Protein AF-A0A950USY6-F1 (afdb_monomer_lite)

pLDDT: mean 82.38, std 15.18, range [38.31, 97.56]

Foldseek 3Di:
DDQDFPDADPQKGFRDPDWDWDWDDDPQKIKIWIDDVFKIKIKIWDPDQFAFQLVVFDWFDDPRDIKGKAWAWDDDPQWIKIWIFIDAPPDGDRIIMIMTGNDPVRVVVQQQRMWGWHADPNDIDTHRNVSVPDHDPDPGGDTDPPDPVVRPDD

Sequence (154 aa):
MGPYCFVLIAGLCFSGHSVKADVHQMGMMSAVEVTAQGYVVSTSITDVIDMHDFRKSPSACQDGICIRYHKHCADDAGKIGCIYRVVWPGIAPDGVIHVTADSAAALDTAEREVALRVDRDGKAALLPFTLFSERAGADAPPDCTDDFKACAGP

Radius of gyration: 15.23 Å; chains: 1; bounding box: 43×32×41 Å

Structure (mmCIF, N/CA/C/O backbone):
data_AF-A0A950USY6-F1
#
_entry.id   AF-A0A950USY6-F1
#
loop_
_atom_site.group_PDB
_atom_site.id
_atom_site.type_symbol
_atom_site.label_atom_id
_atom_site.label_alt_id
_atom_site.label_comp_id
_atom_site.label_asym_id
_atom_site.label_entity_id
_atom_site.label_seq_id
_atom_site.pdbx_PDB_ins_code
_atom_site.Cartn_x
_atom_site.Cartn_y
_atom_site.Cartn_z
_atom_site.occupancy
_atom_site.B_iso_or_equiv
_atom_site.auth_seq_id
_atom_site.auth_comp_id
_atom_site.auth_asym_id
_atom_site.auth_atom_id
_atom_site.pdbx_PDB_model_num
ATOM 1 N N . MET A 1 1 ? -16.684 -3.523 -13.082 1.00 40.22 1 MET A N 1
ATOM 2 C CA . MET A 1 1 ? -16.476 -2.061 -13.006 1.00 40.22 1 MET A CA 1
ATOM 3 C C . MET A 1 1 ? -15.191 -1.854 -12.232 1.00 40.22 1 MET A C 1
ATOM 5 O O . MET A 1 1 ? -15.106 -2.380 -11.132 1.00 40.22 1 MET A O 1
ATOM 9 N N . GLY A 1 2 ? -14.175 -1.233 -12.838 1.00 52.16 2 GLY A N 1
ATOM 10 C CA . GLY A 1 2 ? -12.930 -0.920 -12.128 1.00 52.16 2 GLY A CA 1
ATOM 11 C C . GLY A 1 2 ? -13.168 0.165 -11.070 1.00 52.16 2 GLY A C 1
ATOM 12 O O . GLY A 1 2 ? -14.145 0.909 -11.199 1.00 52.16 2 GLY A O 1
ATOM 13 N N . PRO A 1 3 ? -12.329 0.251 -10.026 1.00 61.44 3 PRO A N 1
ATOM 14 C CA . PRO A 1 3 ? -12.454 1.300 -9.021 1.00 61.44 3 PRO A CA 1
ATOM 15 C C . PRO A 1 3 ? -12.275 2.674 -9.685 1.00 61.44 3 PRO A C 1
ATOM 17 O O . PRO A 1 3 ? -11.313 2.902 -10.419 1.00 61.44 3 PRO A O 1
ATOM 20 N N . TYR A 1 4 ? -13.227 3.582 -9.467 1.00 80.38 4 TYR A N 1
ATOM 21 C CA . TYR A 1 4 ? -13.102 4.975 -9.896 1.00 80.38 4 TYR A CA 1
ATOM 22 C C . TYR A 1 4 ? -12.083 5.686 -9.009 1.00 80.38 4 TYR A C 1
ATOM 24 O O . TYR A 1 4 ? -12.105 5.514 -7.794 1.00 80.38 4 TYR A O 1
ATOM 32 N N . CYS A 1 5 ? -11.221 6.515 -9.599 1.00 87.00 5 CYS A N 1
ATOM 33 C CA . CYS A 1 5 ? -10.314 7.351 -8.824 1.00 87.00 5 CYS A CA 1
ATOM 34 C C . CYS A 1 5 ? -10.948 8.703 -8.527 1.00 87.00 5 CYS A C 1
ATOM 36 O O . CYS A 1 5 ? -11.117 9.500 -9.451 1.00 87.00 5 CYS A O 1
ATOM 38 N N . PHE A 1 6 ? -11.284 8.977 -7.265 1.00 88.06 6 PHE A N 1
ATOM 39 C CA . PHE A 1 6 ? -11.767 10.305 -6.884 1.00 88.06 6 PHE A CA 1
ATOM 40 C C . PHE A 1 6 ? -10.614 11.252 -6.584 1.00 88.06 6 PHE A C 1
ATOM 42 O O . PHE A 1 6 ? -10.630 12.395 -7.037 1.00 88.06 6 PHE A O 1
ATOM 49 N N . VAL A 1 7 ? -9.599 10.777 -5.860 1.00 87.88 7 VAL A N 1
ATOM 50 C CA . VAL A 1 7 ? -8.448 11.592 -5.465 1.00 87.88 7 VAL A CA 1
ATOM 51 C C . VAL A 1 7 ? -7.159 10.793 -5.642 1.00 87.88 7 VAL A C 1
ATOM 53 O O . VAL A 1 7 ? -7.085 9.639 -5.229 1.00 87.88 7 VAL A O 1
ATOM 56 N N . LEU A 1 8 ? -6.141 11.416 -6.244 1.00 86.94 8 LEU A N 1
ATOM 57 C CA . LEU A 1 8 ? -4.792 10.862 -6.364 1.00 86.94 8 LEU A CA 1
ATOM 58 C C . LEU A 1 8 ? -3.833 11.633 -5.452 1.00 86.94 8 LEU A C 1
ATOM 60 O O . LEU A 1 8 ? -3.642 12.835 -5.636 1.00 86.94 8 LEU A O 1
ATOM 64 N N . ILE A 1 9 ? -3.205 10.943 -4.504 1.00 85.38 9 ILE A N 1
ATOM 65 C CA . ILE A 1 9 ? -2.240 11.506 -3.556 1.00 85.38 9 ILE A CA 1
ATOM 66 C C . ILE A 1 9 ? -1.030 10.575 -3.507 1.00 85.38 9 ILE A C 1
ATOM 68 O O . ILE A 1 9 ? -1.176 9.400 -3.195 1.00 85.38 9 ILE A O 1
ATOM 72 N N . ALA A 1 10 ? 0.162 11.094 -3.823 1.00 80.56 10 ALA A N 1
ATOM 73 C CA . ALA A 1 10 ? 1.425 10.343 -3.757 1.00 80.56 10 ALA A CA 1
ATOM 74 C C . ALA A 1 10 ? 1.389 8.972 -4.477 1.00 80.56 10 ALA A C 1
ATOM 76 O O . ALA A 1 10 ? 1.897 7.974 -3.982 1.00 80.56 10 ALA A O 1
ATOM 77 N N . GLY A 1 11 ? 0.748 8.909 -5.651 1.00 84.00 11 GLY A N 1
ATOM 78 C CA . GLY A 1 11 ? 0.614 7.666 -6.423 1.00 84.00 11 GLY A CA 1
ATOM 79 C C . GLY A 1 11 ? -0.451 6.696 -5.900 1.00 84.00 11 GLY A C 1
ATOM 80 O O . GLY A 1 11 ? -0.713 5.683 -6.542 1.00 84.00 11 GLY A O 1
ATOM 81 N N . LEU A 1 12 ? -1.120 7.017 -4.793 1.00 89.44 12 LEU A N 1
ATOM 82 C CA . LEU A 1 12 ? -2.277 6.287 -4.291 1.00 89.44 12 LEU A CA 1
ATOM 83 C C . LEU A 1 12 ? -3.565 6.945 -4.767 1.00 89.44 12 LEU A C 1
ATOM 85 O O . LEU A 1 12 ? -3.740 8.162 -4.722 1.00 89.44 12 LEU A O 1
ATOM 89 N N . CYS A 1 13 ? -4.469 6.110 -5.237 1.00 91.25 13 CYS A N 1
ATOM 90 C CA . CYS A 1 13 ? -5.796 6.457 -5.671 1.00 91.25 13 CYS A CA 1
ATOM 91 C C . CYS A 1 13 ? -6.800 6.078 -4.583 1.00 91.25 13 CYS A C 1
ATOM 93 O O . CYS A 1 13 ? -6.837 4.928 -4.148 1.00 91.25 13 CYS A O 1
ATOM 95 N N . PHE A 1 14 ? -7.622 7.041 -4.179 1.00 92.06 14 PHE A N 1
ATOM 96 C CA . PHE A 1 14 ? -8.663 6.875 -3.174 1.00 92.06 14 PHE A CA 1
ATOM 97 C C . PHE A 1 14 ? -10.038 6.997 -3.834 1.00 92.06 14 PHE A C 1
ATOM 99 O O . PHE A 1 14 ? -10.310 7.968 -4.551 1.00 92.06 14 PHE A O 1
ATOM 106 N N . SER A 1 15 ? -10.904 6.015 -3.583 1.00 91.50 15 SER A N 1
ATOM 107 C CA . SER A 1 15 ? -12.292 5.983 -4.063 1.00 91.50 15 SER A CA 1
ATOM 108 C C . SER A 1 15 ? -13.330 6.144 -2.945 1.00 91.50 15 SER A C 1
ATOM 110 O O . SER A 1 15 ? -14.527 6.078 -3.212 1.00 91.50 15 SER A O 1
ATOM 112 N N . GLY A 1 16 ? -12.898 6.330 -1.695 1.00 84.12 16 GLY A N 1
ATOM 113 C CA . GLY A 1 16 ? -13.782 6.607 -0.561 1.00 84.12 16 GLY A CA 1
ATOM 114 C C . GLY A 1 16 ? -14.393 8.013 -0.626 1.00 84.12 16 GLY A C 1
ATOM 115 O O . GLY A 1 16 ? -13.781 8.952 -1.137 1.00 84.12 16 GLY A O 1
ATOM 116 N N . HIS A 1 17 ? -15.608 8.179 -0.098 1.00 73.00 17 HIS A N 1
ATOM 117 C CA . HIS A 1 17 ? -16.354 9.447 -0.173 1.00 73.00 17 HIS A CA 1
ATOM 118 C C . HIS A 1 17 ? -15.913 10.508 0.853 1.00 73.00 17 HIS A C 1
ATOM 120 O O . HIS A 1 17 ? -16.273 11.676 0.718 1.00 73.00 17 HIS A O 1
ATOM 126 N N . SER A 1 18 ? -15.147 10.126 1.878 1.00 81.62 18 SER A N 1
ATOM 127 C CA . SER A 1 18 ? -14.680 11.031 2.933 1.00 81.62 18 SER A CA 1
ATOM 128 C C . SER A 1 18 ? -13.230 10.728 3.298 1.00 81.62 18 SER A C 1
ATOM 130 O O . SER A 1 18 ? -12.962 9.890 4.159 1.00 81.62 18 SER A O 1
ATOM 132 N N . VAL A 1 19 ? -12.302 11.419 2.637 1.00 86.44 19 VAL A N 1
ATOM 133 C CA . VAL A 1 19 ? -10.869 11.353 2.935 1.00 86.44 19 VAL A CA 1
ATOM 134 C C . VAL A 1 19 ? -10.364 12.722 3.384 1.00 86.44 19 VAL A C 1
ATOM 136 O O . VAL A 1 19 ? -10.679 13.744 2.771 1.00 86.44 19 VAL A O 1
ATOM 139 N N . LYS A 1 20 ? -9.582 12.748 4.461 1.00 91.25 20 LYS A N 1
ATOM 140 C CA . LYS A 1 20 ? -8.808 13.910 4.906 1.00 91.25 20 LYS A CA 1
ATOM 141 C C . L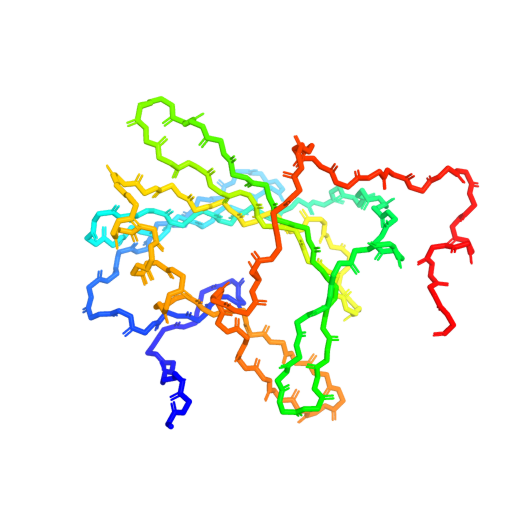YS A 1 20 ? -7.341 13.607 4.655 1.00 91.25 20 LYS A C 1
ATOM 143 O O . LYS A 1 20 ? -6.878 12.557 5.078 1.00 91.25 20 LYS A O 1
ATOM 148 N N . ALA A 1 21 ? -6.632 14.501 3.976 1.00 88.75 21 ALA A N 1
ATOM 149 C CA . ALA A 1 21 ? -5.208 14.345 3.715 1.00 88.75 21 ALA A CA 1
ATOM 150 C C . ALA A 1 21 ? -4.413 15.416 4.463 1.00 88.75 21 ALA A C 1
ATOM 152 O O . ALA A 1 21 ? -4.707 16.607 4.334 1.00 88.75 21 ALA A O 1
ATOM 153 N N . ASP A 1 22 ? -3.397 14.988 5.199 1.00 89.62 22 ASP A N 1
ATOM 154 C CA . ASP A 1 22 ? -2.426 15.835 5.876 1.00 89.62 22 ASP A CA 1
ATOM 155 C C . ASP A 1 22 ? -1.036 15.524 5.296 1.00 89.62 22 ASP A C 1
ATOM 157 O O . ASP A 1 22 ? -0.601 14.374 5.225 1.00 89.62 22 ASP A O 1
ATOM 161 N N . VAL A 1 23 ? -0.349 16.558 4.804 1.00 84.00 23 VAL A N 1
ATOM 162 C CA . VAL A 1 23 ? 0.979 16.427 4.188 1.00 84.00 23 VAL A CA 1
ATOM 163 C C . VAL A 1 23 ? 2.017 16.974 5.153 1.00 84.00 23 VAL A C 1
ATOM 165 O O . VAL A 1 23 ? 1.983 18.151 5.516 1.00 84.00 23 VAL A O 1
ATOM 168 N N . HIS A 1 24 ? 2.964 16.127 5.536 1.00 82.25 24 HIS A N 1
ATOM 169 C CA . HIS A 1 24 ? 4.054 16.468 6.434 1.00 82.25 24 HIS A CA 1
ATOM 170 C C . HIS A 1 24 ? 5.361 16.544 5.647 1.00 82.25 24 HIS A C 1
ATOM 172 O O . HIS A 1 24 ? 5.800 15.567 5.040 1.00 82.25 24 HIS A O 1
ATOM 178 N N . GLN A 1 25 ? 6.007 17.708 5.680 1.00 75.88 25 GLN A N 1
ATOM 179 C CA . GLN A 1 25 ? 7.365 17.881 5.169 1.00 75.88 25 GLN A CA 1
ATOM 180 C C . GLN A 1 25 ? 8.340 17.914 6.345 1.00 75.88 25 GLN A C 1
ATOM 182 O O . GLN A 1 25 ? 8.247 18.785 7.210 1.00 75.88 25 GLN A O 1
ATOM 187 N N . MET A 1 26 ? 9.2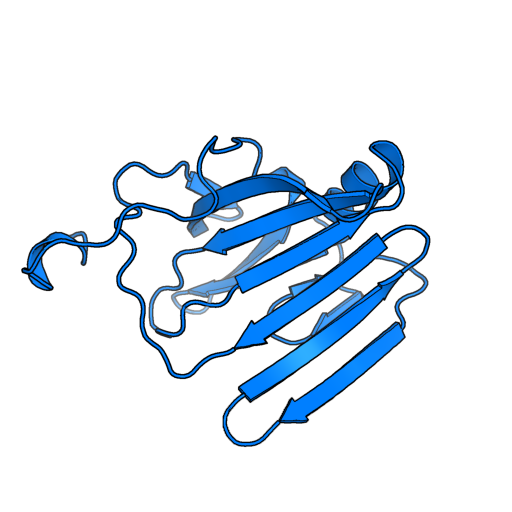70 16.960 6.382 1.00 70.94 26 MET A N 1
ATOM 188 C CA . MET A 1 26 ? 10.276 16.819 7.438 1.00 70.94 26 MET A CA 1
ATOM 189 C C . MET A 1 26 ? 11.670 16.707 6.813 1.00 70.94 26 MET A C 1
ATOM 191 O O . MET A 1 26 ? 12.210 15.617 6.626 1.00 70.94 26 MET A O 1
ATOM 195 N N . GLY A 1 27 ? 12.270 17.850 6.473 1.00 74.62 27 GLY A N 1
ATOM 196 C CA . GLY A 1 27 ? 13.591 17.884 5.838 1.00 74.62 27 GLY A CA 1
ATOM 197 C C . GLY A 1 27 ? 13.572 17.221 4.457 1.00 74.62 27 GLY A C 1
ATOM 198 O O . GLY A 1 27 ? 12.912 17.725 3.554 1.00 74.62 27 GLY A O 1
ATOM 199 N N . MET A 1 28 ? 14.297 16.105 4.300 1.00 66.88 28 MET A N 1
ATOM 200 C CA . MET A 1 28 ? 14.355 15.322 3.051 1.00 66.88 28 MET A CA 1
ATOM 201 C C . MET A 1 28 ? 13.233 14.279 2.928 1.00 66.88 28 MET A C 1
ATOM 203 O O . MET A 1 28 ? 13.074 13.681 1.869 1.00 66.88 28 MET A O 1
ATOM 207 N N . MET A 1 29 ? 12.432 14.078 3.980 1.00 65.62 29 MET A N 1
ATOM 208 C CA . MET A 1 29 ? 11.294 13.162 3.953 1.00 65.62 29 MET A CA 1
ATOM 209 C C . MET A 1 29 ? 9.992 13.924 3.723 1.00 65.62 29 MET A C 1
ATOM 211 O O . MET A 1 29 ? 9.710 14.935 4.375 1.00 65.62 29 MET A O 1
ATOM 215 N N . SER A 1 30 ? 9.174 13.403 2.814 1.00 69.56 30 SER A N 1
ATOM 216 C CA . SER A 1 30 ? 7.768 13.780 2.696 1.00 69.56 30 SER A CA 1
ATOM 217 C C . SER A 1 30 ? 6.921 12.585 3.101 1.00 69.56 30 SER A C 1
ATOM 219 O O . SER A 1 30 ? 7.091 11.489 2.564 1.00 69.56 30 SER A O 1
ATOM 221 N N . ALA A 1 31 ? 6.022 12.807 4.053 1.00 80.56 31 ALA A N 1
ATOM 222 C CA . ALA A 1 31 ? 5.024 11.833 4.449 1.00 80.56 31 ALA A CA 1
ATOM 223 C C . ALA A 1 31 ? 3.637 12.397 4.158 1.00 80.56 31 ALA A C 1
ATOM 225 O O . ALA A 1 31 ? 3.370 13.575 4.407 1.00 80.56 31 ALA A O 1
A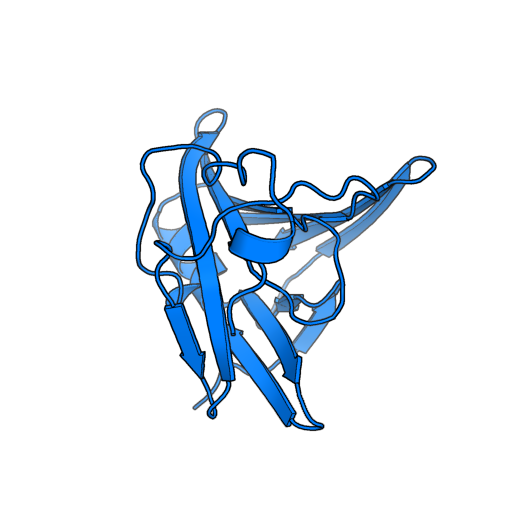TOM 226 N N . VAL A 1 32 ? 2.754 11.564 3.623 1.00 86.88 32 VAL A N 1
ATOM 227 C CA . VAL A 1 32 ? 1.346 11.920 3.464 1.00 86.88 32 VAL A CA 1
ATOM 228 C C . VAL A 1 32 ? 0.514 10.953 4.274 1.00 86.88 32 VAL A C 1
ATOM 230 O O . VAL A 1 32 ? 0.649 9.744 4.107 1.00 86.88 32 VAL A O 1
ATOM 233 N N . GLU A 1 33 ? -0.338 11.494 5.134 1.00 91.62 33 GLU A N 1
ATOM 234 C CA . GLU A 1 33 ? -1.315 10.736 5.897 1.00 91.62 33 GLU A CA 1
ATOM 235 C C . GLU A 1 33 ? -2.710 11.031 5.346 1.00 91.62 33 GLU A C 1
ATOM 237 O O . GLU A 1 33 ? -3.117 12.183 5.208 1.00 91.62 33 GLU A O 1
ATOM 242 N N . VAL A 1 34 ? -3.444 9.981 4.999 1.00 91.88 34 VAL A N 1
ATOM 243 C CA . VAL A 1 34 ? -4.819 10.050 4.524 1.00 91.88 34 VAL A CA 1
ATOM 244 C C . VAL A 1 34 ? -5.701 9.302 5.508 1.00 91.88 34 VAL A C 1
ATOM 246 O O . VAL A 1 34 ? -5.638 8.080 5.619 1.00 91.88 34 VAL A O 1
ATOM 249 N N . THR A 1 35 ? -6.537 10.044 6.221 1.00 94.25 35 THR A N 1
ATOM 250 C CA . THR A 1 35 ? -7.499 9.506 7.181 1.00 94.25 35 THR A CA 1
ATOM 251 C C . THR A 1 35 ? -8.868 9.361 6.528 1.00 94.25 35 THR A C 1
ATOM 253 O O . THR A 1 35 ? -9.377 10.296 5.903 1.00 94.25 35 THR A O 1
ATOM 256 N N . ALA A 1 36 ? -9.489 8.203 6.721 1.00 92.81 36 ALA A N 1
ATOM 257 C CA . ALA A 1 36 ? -10.861 7.908 6.333 1.00 92.81 36 ALA A CA 1
ATOM 258 C C . ALA A 1 36 ? -11.629 7.324 7.530 1.00 92.81 36 ALA A C 1
ATOM 260 O O . ALA A 1 36 ? -11.108 7.209 8.641 1.00 92.81 36 ALA A O 1
ATOM 261 N N . GLN A 1 37 ? -12.896 6.962 7.330 1.00 92.19 37 GLN A N 1
ATOM 262 C CA . GLN A 1 37 ? -13.690 6.372 8.403 1.00 92.19 37 GLN A CA 1
ATOM 263 C C . GLN A 1 37 ? -13.181 4.960 8.739 1.00 92.19 37 GLN A C 1
ATOM 265 O O . GLN A 1 37 ? -13.424 4.007 8.005 1.00 92.19 37 GLN A O 1
ATOM 270 N N . GLY A 1 38 ? -12.511 4.828 9.884 1.00 93.75 38 GLY A N 1
ATOM 271 C CA . GLY A 1 38 ? -12.064 3.544 10.431 1.00 93.75 38 GLY A CA 1
ATOM 272 C C . GLY A 1 38 ? -10.673 3.088 9.985 1.00 93.75 38 GLY A C 1
ATOM 273 O O . GLY A 1 38 ? -10.222 2.031 10.428 1.00 93.75 38 GLY A O 1
ATOM 274 N N . TYR A 1 39 ? -9.991 3.846 9.122 1.00 96.00 39 TYR A N 1
ATOM 275 C CA . TYR A 1 39 ? -8.625 3.538 8.706 1.00 96.00 39 TYR A CA 1
ATOM 276 C C . TYR A 1 39 ? -7.813 4.790 8.364 1.00 96.00 39 TYR A C 1
ATOM 278 O O . TYR A 1 39 ? -8.352 5.851 8.039 1.00 96.00 39 TYR A O 1
ATOM 286 N N . VAL A 1 40 ? -6.496 4.637 8.419 1.00 95.81 40 VAL A N 1
ATOM 287 C CA . VAL A 1 40 ? -5.497 5.641 8.062 1.00 95.81 40 VAL A CA 1
ATOM 288 C C . VAL A 1 40 ? -4.512 5.002 7.094 1.00 95.81 40 VAL A C 1
ATOM 290 O O . VAL A 1 40 ? -4.095 3.863 7.293 1.00 95.81 40 VAL A O 1
ATOM 293 N N . VAL A 1 41 ? -4.149 5.731 6.045 1.00 94.38 41 VAL A N 1
ATOM 294 C CA . VAL A 1 41 ? -3.092 5.352 5.108 1.00 94.38 41 VAL A CA 1
ATOM 295 C C . VAL A 1 41 ? -1.978 6.368 5.223 1.00 94.38 41 VAL A C 1
ATOM 297 O O . VAL A 1 41 ? -2.200 7.541 4.939 1.00 94.38 41 VAL A O 1
ATOM 300 N N . SER A 1 42 ? -0.782 5.937 5.593 1.00 92.00 42 SER A N 1
ATOM 301 C CA . SER A 1 42 ? 0.406 6.771 5.512 1.00 92.00 42 SER A CA 1
ATOM 302 C C . SER A 1 42 ? 1.330 6.261 4.417 1.00 92.00 42 SER A C 1
ATOM 304 O O . SER A 1 42 ? 1.511 5.062 4.217 1.00 92.00 42 SER A O 1
ATOM 306 N N . THR A 1 43 ? 1.900 7.188 3.663 1.00 87.69 43 THR A N 1
ATOM 307 C CA . THR A 1 43 ? 2.983 6.902 2.728 1.00 87.69 43 THR A CA 1
ATOM 308 C C . THR A 1 43 ? 4.171 7.757 3.100 1.00 87.69 43 THR A C 1
ATOM 310 O O . THR A 1 43 ? 4.036 8.967 3.298 1.00 87.69 43 THR A O 1
ATOM 313 N N . SER A 1 44 ? 5.328 7.119 3.219 1.00 78.19 44 SER A N 1
ATOM 314 C CA . SER A 1 44 ? 6.607 7.796 3.351 1.00 78.19 44 SER A CA 1
ATOM 315 C C . SER A 1 44 ? 7.422 7.576 2.086 1.00 78.19 44 SER A C 1
ATOM 317 O O . SER A 1 44 ? 7.515 6.469 1.552 1.00 78.19 44 SER A O 1
ATOM 319 N N . ILE A 1 45 ? 8.013 8.664 1.601 1.00 68.62 45 ILE A N 1
ATOM 320 C CA . ILE A 1 45 ? 9.009 8.621 0.538 1.00 68.62 45 ILE A CA 1
ATOM 321 C C . ILE A 1 45 ? 10.334 8.997 1.190 1.00 68.62 45 ILE A C 1
ATOM 323 O O . ILE A 1 45 ? 10.491 10.112 1.694 1.00 68.62 45 ILE A O 1
ATOM 327 N N . THR A 1 46 ? 11.258 8.042 1.212 1.00 62.91 46 THR A N 1
ATOM 328 C CA . THR A 1 46 ? 12.638 8.241 1.654 1.00 62.91 46 THR A CA 1
ATOM 329 C C . THR A 1 46 ? 13.569 8.256 0.446 1.00 62.91 46 THR A C 1
ATOM 331 O O . THR A 1 46 ? 13.291 7.633 -0.573 1.00 62.91 46 THR A O 1
ATOM 334 N N . ASP A 1 47 ? 14.663 8.997 0.550 1.00 59.19 47 ASP A N 1
ATOM 335 C CA . ASP A 1 47 ? 15.794 8.965 -0.375 1.00 59.19 47 ASP A CA 1
ATOM 336 C C . ASP A 1 47 ? 16.701 7.738 -0.167 1.00 59.19 47 ASP A C 1
ATOM 338 O O . ASP A 1 47 ? 17.610 7.500 -0.965 1.00 59.19 47 ASP A O 1
ATOM 342 N N . VAL A 1 48 ? 16.447 6.940 0.876 1.00 59.28 48 VAL A N 1
ATOM 343 C CA . VAL A 1 48 ? 17.125 5.666 1.111 1.00 59.28 48 VAL A CA 1
ATOM 344 C C . VAL A 1 48 ? 16.609 4.625 0.118 1.00 59.28 48 VAL A C 1
ATOM 346 O O . VAL A 1 48 ? 15.415 4.338 0.025 1.00 59.28 48 VAL A O 1
ATOM 349 N N . ILE A 1 49 ? 17.538 4.067 -0.656 1.00 62.03 49 ILE A N 1
ATOM 350 C CA . ILE A 1 49 ? 17.264 2.999 -1.613 1.00 62.03 49 ILE A CA 1
ATOM 351 C C . ILE A 1 49 ? 17.629 1.676 -0.944 1.00 62.03 49 ILE A C 1
ATOM 353 O O . ILE A 1 49 ? 18.771 1.225 -1.046 1.00 62.03 49 ILE A O 1
ATOM 357 N N . ASP A 1 50 ? 16.656 1.057 -0.280 1.00 64.19 50 ASP A N 1
ATOM 358 C CA . ASP A 1 50 ? 16.793 -0.323 0.180 1.00 64.19 50 ASP A CA 1
ATOM 359 C C . ASP A 1 50 ? 16.533 -1.270 -1.000 1.00 64.19 50 ASP A C 1
ATOM 361 O O . ASP A 1 50 ? 15.508 -1.208 -1.691 1.00 64.19 50 ASP A O 1
ATOM 365 N N . MET A 1 51 ? 17.509 -2.128 -1.288 1.00 72.88 51 MET A N 1
ATOM 366 C CA . MET A 1 51 ? 17.440 -3.065 -2.404 1.00 72.88 51 MET A CA 1
ATOM 367 C C . MET A 1 51 ? 16.786 -4.370 -1.967 1.00 72.88 51 MET A C 1
ATOM 369 O O . MET A 1 51 ? 17.467 -5.353 -1.704 1.00 72.88 51 MET A O 1
ATOM 373 N N . HIS A 1 52 ? 15.460 -4.396 -1.949 1.00 79.25 52 HIS A N 1
ATOM 374 C CA . HIS A 1 52 ? 14.686 -5.598 -1.632 1.00 79.25 52 HIS A CA 1
ATOM 375 C C . HIS A 1 52 ? 14.707 -6.632 -2.774 1.00 79.25 52 HIS A C 1
ATOM 377 O O . HIS A 1 52 ? 14.430 -6.315 -3.938 1.00 79.25 52 HIS A O 1
ATOM 383 N N . ASP A 1 53 ? 14.955 -7.904 -2.453 1.00 78.81 53 ASP A N 1
ATOM 384 C CA . ASP A 1 53 ? 14.840 -9.030 -3.385 1.00 78.81 53 ASP A CA 1
ATOM 385 C C . ASP A 1 53 ? 13.378 -9.474 -3.540 1.00 78.81 53 ASP A C 1
ATOM 387 O O . ASP A 1 53 ? 12.914 -10.474 -2.982 1.00 78.81 53 ASP A O 1
ATOM 391 N N . PHE A 1 54 ? 12.647 -8.761 -4.391 1.00 79.88 54 PHE A N 1
ATOM 392 C CA . PHE A 1 54 ? 11.273 -9.118 -4.731 1.00 79.88 54 PHE A CA 1
ATOM 393 C C . PHE A 1 54 ? 11.160 -10.310 -5.695 1.00 79.88 54 PHE A C 1
ATOM 395 O O . PHE A 1 54 ? 10.055 -10.630 -6.129 1.00 79.88 54 PHE A O 1
ATOM 402 N N . ARG A 1 55 ? 12.240 -11.007 -6.090 1.00 78.50 55 ARG A N 1
ATOM 403 C CA . ARG A 1 55 ? 12.138 -12.105 -7.082 1.00 78.50 55 ARG A CA 1
ATOM 404 C C . ARG A 1 55 ? 11.252 -13.260 -6.630 1.00 78.50 55 ARG A C 1
ATOM 406 O O . ARG A 1 55 ? 10.675 -13.942 -7.474 1.00 78.50 55 ARG A O 1
ATOM 413 N N . LYS A 1 56 ? 11.140 -13.449 -5.318 1.00 78.25 56 LYS A N 1
ATOM 414 C CA . LYS A 1 56 ? 10.309 -14.478 -4.677 1.00 78.25 56 LYS A CA 1
ATOM 415 C C . LYS A 1 56 ? 8.958 -13.946 -4.200 1.00 78.25 56 LYS A C 1
ATOM 417 O O . LYS A 1 56 ? 8.195 -14.692 -3.597 1.00 78.25 56 LYS A O 1
ATOM 422 N N . SER A 1 57 ? 8.678 -12.672 -4.447 1.00 86.38 57 SER A N 1
ATOM 423 C CA . SER A 1 57 ? 7.449 -12.031 -4.011 1.00 86.38 57 SER A CA 1
ATOM 424 C C . SER A 1 57 ? 6.277 -12.347 -4.942 1.00 86.38 57 SER A C 1
ATOM 426 O O . SER A 1 57 ? 6.470 -12.500 -6.157 1.00 86.38 57 SER A O 1
ATOM 428 N N . PRO A 1 58 ? 5.052 -12.390 -4.397 1.00 91.62 58 PRO A N 1
ATOM 429 C CA . PRO A 1 58 ? 3.838 -12.498 -5.191 1.00 91.62 58 PRO A CA 1
ATOM 430 C C . PRO A 1 58 ? 3.693 -11.319 -6.154 1.00 91.62 58 PRO A C 1
ATOM 432 O O . PRO A 1 58 ? 4.294 -10.254 -5.984 1.00 91.62 58 PRO A O 1
ATOM 435 N N . SER A 1 59 ? 2.894 -11.526 -7.200 1.00 91.50 59 SER A N 1
ATOM 436 C CA . SER A 1 59 ? 2.614 -10.515 -8.222 1.00 91.50 59 SER A CA 1
ATOM 437 C C . SER A 1 59 ? 1.132 -10.166 -8.248 1.00 91.50 59 SER A C 1
ATOM 439 O O . SER A 1 59 ? 0.286 -11.054 -8.195 1.00 91.50 59 SER A O 1
ATOM 441 N N . ALA A 1 60 ? 0.826 -8.879 -8.367 1.00 91.62 60 ALA A N 1
ATOM 442 C CA . ALA A 1 60 ? -0.515 -8.365 -8.609 1.00 91.62 60 ALA A CA 1
ATOM 443 C C . ALA A 1 60 ? -0.556 -7.768 -10.016 1.00 91.62 60 ALA A C 1
ATOM 445 O O . ALA A 1 60 ? 0.327 -6.990 -10.382 1.00 91.62 60 ALA A O 1
ATOM 446 N N . CYS A 1 61 ? -1.559 -8.147 -10.807 1.00 90.75 61 CYS A N 1
ATOM 447 C CA . CYS A 1 61 ? -1.657 -7.763 -12.210 1.00 90.75 61 CYS A CA 1
ATOM 448 C C . CYS A 1 61 ? -3.016 -7.143 -12.523 1.00 90.75 61 CYS A C 1
ATOM 450 O O . CYS A 1 61 ? -4.050 -7.706 -12.170 1.00 90.75 61 CYS A O 1
ATOM 452 N N . GLN A 1 62 ? -3.010 -6.035 -13.258 1.00 90.44 62 GLN A N 1
ATOM 453 C CA . GLN A 1 62 ? -4.212 -5.417 -13.800 1.00 90.44 62 GLN A CA 1
ATOM 454 C C . GLN A 1 62 ? -3.895 -4.708 -15.117 1.00 90.44 62 GLN A C 1
ATOM 456 O O . GLN A 1 62 ? -2.840 -4.097 -15.261 1.00 90.44 62 GLN A O 1
ATOM 461 N N . ASP A 1 63 ? -4.795 -4.823 -16.097 1.00 87.44 63 ASP A N 1
ATOM 462 C CA . ASP A 1 63 ? -4.690 -4.152 -17.402 1.00 87.44 63 ASP A CA 1
ATOM 463 C C . ASP A 1 63 ? -3.344 -4.385 -18.127 1.00 87.44 63 ASP A C 1
ATOM 465 O O . ASP A 1 63 ? -2.817 -3.528 -18.837 1.00 87.44 63 ASP A O 1
ATOM 469 N N . GLY A 1 64 ? -2.774 -5.585 -17.955 1.00 85.38 64 GLY A N 1
ATOM 470 C CA . GLY A 1 64 ? -1.494 -5.983 -18.552 1.00 85.38 64 GLY A CA 1
ATOM 471 C C . GLY A 1 64 ? -0.253 -5.430 -17.843 1.00 85.38 64 GLY A C 1
ATOM 472 O O . GLY A 1 64 ? 0.858 -5.644 -18.325 1.00 85.38 64 GLY A O 1
ATOM 473 N N . ILE A 1 65 ? -0.420 -4.749 -16.707 1.00 87.38 65 ILE A N 1
ATOM 474 C CA . ILE A 1 65 ? 0.663 -4.295 -15.833 1.00 87.38 65 ILE A CA 1
ATOM 475 C C . ILE A 1 65 ? 0.709 -5.210 -14.610 1.00 87.38 65 ILE A C 1
ATOM 477 O O . ILE A 1 65 ? -0.291 -5.367 -13.917 1.00 87.38 65 ILE A O 1
ATOM 481 N N . CYS A 1 66 ? 1.873 -5.802 -14.342 1.00 87.38 66 CYS A N 1
ATOM 482 C CA . CYS A 1 66 ? 2.126 -6.609 -13.153 1.00 87.38 66 CYS A CA 1
ATOM 483 C C . CYS A 1 66 ? 3.193 -5.950 -12.286 1.00 87.38 66 CYS A C 1
ATOM 485 O O . CYS A 1 66 ? 4.237 -5.539 -12.801 1.00 87.38 66 CYS A O 1
ATOM 487 N N . ILE A 1 67 ? 2.956 -5.916 -10.979 1.00 87.00 67 ILE A N 1
ATOM 488 C CA . ILE A 1 67 ? 3.947 -5.497 -9.988 1.00 87.00 67 ILE A CA 1
ATOM 489 C C . ILE A 1 67 ? 4.156 -6.602 -8.966 1.00 87.00 67 ILE A C 1
ATOM 491 O O . ILE A 1 67 ? 3.224 -7.332 -8.625 1.00 87.00 67 ILE A O 1
ATOM 495 N N . ARG A 1 68 ? 5.383 -6.706 -8.463 1.00 88.50 68 ARG A N 1
ATOM 496 C CA . ARG A 1 68 ? 5.679 -7.546 -7.305 1.00 88.50 68 ARG A CA 1
ATOM 497 C C . ARG A 1 68 ? 5.506 -6.743 -6.031 1.00 88.50 68 ARG A C 1
ATOM 499 O O . ARG A 1 68 ? 5.797 -5.546 -6.018 1.00 88.50 68 ARG A O 1
ATOM 506 N N . TYR A 1 69 ? 5.029 -7.404 -4.988 1.00 89.62 69 TYR A N 1
ATOM 507 C CA . TYR A 1 69 ? 4.705 -6.745 -3.732 1.00 89.62 69 TYR A CA 1
ATOM 508 C C . TYR A 1 69 ? 5.063 -7.603 -2.524 1.00 89.62 69 TYR A C 1
ATOM 510 O O . TYR A 1 69 ? 5.144 -8.827 -2.592 1.00 89.62 69 TYR A O 1
ATOM 518 N N . HIS A 1 70 ? 5.233 -6.939 -1.395 1.00 92.19 70 HIS A N 1
ATOM 519 C CA . HIS A 1 70 ? 5.360 -7.535 -0.084 1.00 92.19 70 HIS A CA 1
ATOM 520 C C . HIS A 1 70 ? 4.346 -6.867 0.834 1.00 92.19 70 HIS A C 1
ATOM 522 O O . HIS A 1 70 ? 4.362 -5.647 0.998 1.00 92.19 70 HIS A O 1
ATOM 528 N N . LYS A 1 71 ? 3.460 -7.671 1.415 1.00 94.88 71 LYS A N 1
ATOM 529 C CA . LYS A 1 71 ? 2.443 -7.222 2.359 1.00 94.88 71 LYS A CA 1
ATOM 530 C C . LYS A 1 71 ? 2.666 -7.924 3.681 1.00 94.88 71 LYS A C 1
ATOM 532 O O . LYS A 1 71 ? 2.563 -9.144 3.735 1.00 94.88 71 LYS A O 1
ATOM 537 N N . HIS A 1 72 ? 2.914 -7.172 4.736 1.00 95.94 72 HIS A N 1
ATOM 538 C CA . HIS A 1 72 ? 2.969 -7.691 6.095 1.00 95.94 72 HIS A CA 1
ATOM 539 C C . HIS A 1 72 ? 1.848 -7.061 6.911 1.00 95.94 72 HIS A C 1
ATOM 541 O O . HIS A 1 72 ? 1.618 -5.868 6.771 1.00 95.94 72 HIS A O 1
ATOM 547 N N . CYS A 1 73 ? 1.148 -7.836 7.738 1.00 96.44 73 CYS A N 1
ATOM 548 C CA . CYS A 1 73 ? 0.117 -7.299 8.621 1.00 96.44 73 CYS A CA 1
ATOM 549 C C . CYS A 1 73 ? 0.308 -7.815 10.047 1.00 96.44 73 CYS A C 1
ATOM 551 O O . CYS A 1 73 ? 0.397 -9.029 10.242 1.00 96.44 73 CYS A O 1
ATOM 553 N N . ALA A 1 74 ? 0.289 -6.908 11.018 1.00 96.25 74 ALA A N 1
ATOM 554 C CA . ALA A 1 74 ? 0.462 -7.184 12.440 1.00 96.25 74 ALA A CA 1
ATOM 555 C C . ALA A 1 74 ? -0.480 -6.320 13.295 1.00 96.25 74 ALA A C 1
ATOM 557 O O . ALA A 1 74 ? -1.181 -5.443 12.786 1.00 96.25 74 ALA A O 1
ATOM 558 N N . ASP A 1 75 ? -0.520 -6.599 14.600 1.00 95.06 75 ASP A N 1
ATOM 559 C CA . ASP A 1 75 ? -1.150 -5.689 15.560 1.00 95.06 75 ASP A CA 1
ATOM 560 C C . ASP A 1 75 ? -0.319 -4.405 15.667 1.00 95.06 75 ASP A C 1
ATOM 562 O O . ASP A 1 75 ? 0.903 -4.458 15.817 1.00 95.06 75 ASP A O 1
ATOM 566 N N . ASP A 1 76 ? -0.993 -3.265 15.581 1.00 91.00 76 ASP A N 1
ATOM 567 C CA . ASP A 1 76 ? -0.416 -1.930 15.699 1.00 91.00 76 ASP A CA 1
ATOM 568 C C . ASP A 1 76 ? -1.196 -1.156 16.766 1.00 91.00 76 ASP A C 1
ATOM 570 O O . ASP A 1 76 ? -2.257 -0.588 16.503 1.00 91.00 76 ASP A O 1
ATOM 574 N N . ALA A 1 77 ? -0.705 -1.201 18.007 1.00 89.69 77 ALA A N 1
ATOM 575 C CA . ALA A 1 77 ? -1.309 -0.530 19.159 1.00 89.69 77 ALA A CA 1
ATOM 576 C C . ALA A 1 77 ? -2.814 -0.841 19.347 1.00 89.69 77 ALA A C 1
ATOM 578 O O . ALA A 1 77 ? -3.612 0.054 19.646 1.00 89.69 77 ALA A O 1
ATOM 579 N N . GLY A 1 78 ? -3.212 -2.110 19.183 1.00 91.00 78 GLY A N 1
ATOM 580 C CA . GLY A 1 78 ? -4.612 -2.543 19.283 1.00 91.00 78 GLY A CA 1
ATOM 581 C C . GLY A 1 78 ? -5.454 -2.278 18.030 1.00 91.00 78 GLY A C 1
ATOM 582 O O . GLY A 1 78 ? -6.681 -2.403 18.074 1.00 91.00 78 GLY A O 1
ATOM 583 N N . LYS A 1 79 ? -4.809 -1.905 16.922 1.00 95.38 79 LYS A N 1
ATOM 584 C CA . LYS A 1 79 ? -5.374 -1.822 15.571 1.00 95.38 79 LYS A CA 1
ATOM 585 C C . LYS A 1 79 ? -4.717 -2.865 14.670 1.00 95.38 79 LYS A C 1
ATOM 587 O O . LYS A 1 79 ? -3.764 -3.531 15.059 1.00 95.38 79 LYS A O 1
ATOM 592 N N . ILE A 1 80 ? -5.210 -3.001 13.443 1.00 96.69 80 ILE A N 1
ATOM 593 C CA . ILE A 1 80 ? -4.569 -3.839 12.426 1.00 96.69 80 ILE A CA 1
ATOM 594 C C . ILE A 1 80 ? -3.710 -2.939 11.541 1.00 96.69 80 ILE A C 1
ATOM 596 O O . ILE A 1 80 ? -4.259 -2.119 10.806 1.00 96.69 80 ILE A O 1
ATOM 600 N N . GLY A 1 81 ? -2.390 -3.092 11.605 1.00 96.94 81 GLY A N 1
ATOM 601 C CA . GLY A 1 81 ? -1.435 -2.411 10.732 1.00 96.94 81 GLY A CA 1
ATOM 602 C C . GLY A 1 81 ? -1.004 -3.325 9.591 1.00 96.94 81 GLY A C 1
ATOM 603 O O . GLY A 1 81 ? -0.625 -4.470 9.827 1.00 96.94 81 GLY A O 1
ATOM 604 N N . CYS A 1 82 ? -1.065 -2.846 8.352 1.00 96.69 82 CYS A N 1
ATOM 605 C CA . CYS A 1 82 ? -0.578 -3.546 7.170 1.00 96.69 82 CYS A CA 1
ATOM 606 C C . CYS A 1 82 ? 0.429 -2.682 6.411 1.00 96.69 82 CYS A C 1
ATOM 608 O O . CYS A 1 82 ? 0.087 -1.614 5.905 1.00 96.69 82 CYS A O 1
ATOM 610 N N . ILE A 1 83 ? 1.661 -3.166 6.298 1.00 94.25 83 ILE A N 1
ATOM 611 C CA . ILE A 1 83 ? 2.742 -2.558 5.530 1.00 94.25 83 ILE A CA 1
ATOM 612 C C . ILE A 1 83 ? 2.763 -3.166 4.129 1.00 94.25 83 ILE A C 1
ATOM 614 O O . ILE A 1 83 ? 2.860 -4.383 3.971 1.00 94.25 83 ILE A O 1
ATOM 618 N N . TYR A 1 84 ? 2.729 -2.307 3.116 1.00 92.19 84 TYR A N 1
ATOM 619 C CA . TYR A 1 84 ? 2.838 -2.648 1.706 1.00 92.19 84 TYR A CA 1
ATOM 620 C C . TYR A 1 84 ? 4.120 -2.041 1.143 1.00 92.19 84 TYR A C 1
ATOM 622 O O . TYR A 1 84 ? 4.339 -0.831 1.215 1.00 92.19 84 TYR A O 1
ATOM 630 N N . ARG A 1 85 ? 4.948 -2.896 0.548 1.00 88.69 85 ARG A N 1
ATOM 631 C CA . ARG A 1 85 ? 6.137 -2.528 -0.224 1.00 88.69 85 ARG A CA 1
ATOM 632 C C . ARG A 1 85 ? 5.965 -3.073 -1.634 1.00 88.69 85 ARG A C 1
ATOM 634 O O . ARG A 1 85 ? 5.551 -4.220 -1.802 1.00 88.69 85 ARG A O 1
ATOM 641 N N . VAL A 1 86 ? 6.248 -2.269 -2.650 1.00 83.19 86 VAL A N 1
ATOM 642 C CA . VAL A 1 86 ? 6.002 -2.622 -4.058 1.00 83.19 86 VAL A CA 1
ATOM 643 C C . VAL A 1 86 ? 7.213 -2.294 -4.920 1.00 83.19 86 VAL A C 1
ATOM 645 O O . VAL A 1 86 ? 7.929 -1.333 -4.657 1.00 83.19 86 VAL A O 1
ATOM 648 N N . VAL A 1 87 ? 7.432 -3.075 -5.978 1.00 73.00 87 VAL A N 1
ATOM 649 C CA . VAL A 1 87 ? 8.473 -2.779 -6.972 1.00 73.00 87 VAL A CA 1
ATOM 650 C C . VAL A 1 87 ? 7.951 -1.741 -7.956 1.00 73.00 87 VAL A C 1
ATOM 652 O O . VAL A 1 87 ? 7.081 -2.055 -8.773 1.00 73.00 87 VAL A O 1
ATOM 655 N N . TRP A 1 88 ? 8.517 -0.535 -7.937 1.00 61.91 88 TRP A N 1
ATOM 656 C CA . TRP A 1 88 ? 8.285 0.449 -8.992 1.00 61.91 88 TRP A CA 1
ATOM 657 C C . TRP A 1 88 ? 9.375 0.340 -10.068 1.00 61.91 88 TRP A C 1
ATOM 659 O O . TRP A 1 88 ? 10.556 0.515 -9.765 1.00 61.91 88 TRP A O 1
ATOM 669 N N . PRO A 1 89 ? 9.046 0.082 -11.344 1.00 43.75 89 PRO A N 1
ATOM 670 C CA . PRO A 1 89 ? 10.014 0.294 -12.412 1.00 43.75 89 PRO A CA 1
ATOM 671 C C . PRO A 1 89 ? 10.274 1.800 -12.592 1.00 43.75 89 PRO A C 1
ATOM 673 O O . PRO A 1 89 ? 9.355 2.555 -12.897 1.00 43.75 89 PRO A O 1
ATOM 676 N N . GLY A 1 90 ? 11.529 2.233 -12.430 1.00 38.31 90 GLY A N 1
ATOM 677 C CA . GLY A 1 90 ? 12.001 3.568 -12.832 1.00 38.31 90 GLY A CA 1
ATOM 678 C C . GLY A 1 90 ? 12.002 4.665 -11.762 1.00 38.31 90 GLY A C 1
ATOM 679 O O . GLY A 1 90 ? 12.490 5.757 -12.042 1.00 38.31 90 GLY A O 1
ATOM 680 N N . ILE A 1 91 ? 11.521 4.397 -10.546 1.00 41.28 91 ILE A N 1
ATOM 681 C CA . ILE A 1 91 ? 11.626 5.317 -9.405 1.00 41.28 91 ILE A CA 1
ATOM 682 C C . ILE A 1 91 ? 12.073 4.469 -8.211 1.00 41.28 91 ILE A C 1
ATOM 684 O O . ILE A 1 91 ? 11.283 3.712 -7.662 1.00 41.28 91 ILE A O 1
ATOM 688 N N . ALA A 1 92 ? 13.362 4.528 -7.872 1.00 41.78 92 ALA A N 1
ATOM 689 C CA . ALA A 1 92 ? 13.906 3.924 -6.658 1.00 41.78 92 ALA A CA 1
ATOM 690 C C . ALA A 1 92 ? 13.779 4.935 -5.511 1.00 41.78 92 ALA A C 1
ATOM 692 O O . ALA A 1 92 ? 14.622 5.818 -5.361 1.00 41.78 92 ALA A O 1
ATOM 693 N N . PRO A 1 93 ? 12.647 4.902 -4.810 1.00 52.19 93 PRO A N 1
ATOM 694 C CA . PRO A 1 93 ? 12.680 4.899 -3.362 1.00 52.19 93 PRO A CA 1
ATOM 695 C C . PRO A 1 93 ? 11.872 3.714 -2.843 1.00 52.19 93 PRO A C 1
ATOM 697 O O . PRO A 1 93 ? 10.868 3.316 -3.439 1.00 52.19 93 PRO A O 1
ATOM 700 N N . ASP A 1 94 ? 12.312 3.160 -1.721 1.00 60.97 94 ASP A N 1
ATOM 701 C CA . ASP A 1 94 ? 11.583 2.153 -0.957 1.00 60.97 94 ASP A CA 1
ATOM 702 C C . ASP A 1 94 ? 10.323 2.789 -0.344 1.00 60.97 94 ASP A C 1
ATOM 704 O O . ASP A 1 94 ? 10.260 3.147 0.831 1.00 60.97 94 ASP A O 1
ATOM 708 N N . GLY A 1 95 ? 9.340 3.054 -1.205 1.00 67.62 95 GLY A N 1
ATOM 709 C CA . GLY A 1 95 ? 8.072 3.652 -0.835 1.00 67.62 95 GLY A CA 1
ATOM 710 C C . GLY A 1 95 ? 7.304 2.670 0.030 1.00 67.62 95 GLY A C 1
ATOM 711 O O . GLY A 1 95 ? 6.799 1.657 -0.461 1.00 67.62 95 GLY A O 1
ATOM 712 N N . VAL A 1 96 ? 7.208 2.985 1.317 1.00 83.50 96 VAL A N 1
ATOM 713 C CA . VAL A 1 96 ? 6.425 2.204 2.265 1.00 83.50 96 VAL A CA 1
ATOM 714 C C . VAL A 1 96 ? 5.041 2.824 2.354 1.00 83.50 96 VAL A C 1
ATOM 716 O O . VAL A 1 96 ? 4.887 4.024 2.597 1.00 83.50 96 VAL A O 1
ATOM 719 N N . ILE A 1 97 ? 4.023 1.994 2.148 1.00 90.75 97 ILE A N 1
ATOM 720 C CA . ILE A 1 97 ? 2.635 2.369 2.394 1.00 90.75 97 ILE A CA 1
ATOM 721 C C . ILE A 1 97 ? 2.173 1.593 3.617 1.00 90.75 97 ILE A C 1
ATOM 723 O O . ILE A 1 97 ? 2.177 0.364 3.613 1.00 90.75 97 ILE A O 1
ATOM 727 N N . HIS A 1 98 ? 1.772 2.299 4.662 1.00 93.94 98 HIS A N 1
ATOM 728 C CA . HIS A 1 98 ? 1.225 1.704 5.867 1.00 93.94 98 HIS A CA 1
ATOM 729 C C . HIS A 1 98 ? -0.273 1.991 5.942 1.00 93.94 98 HIS A C 1
ATOM 731 O O . HIS A 1 98 ? -0.708 3.129 5.785 1.00 93.94 98 HIS A O 1
ATOM 737 N N . VAL A 1 99 ? -1.072 0.949 6.151 1.00 95.69 99 VAL A N 1
ATOM 738 C CA . VAL A 1 99 ? -2.516 1.046 6.365 1.00 95.69 99 VAL A CA 1
ATOM 739 C C . VAL A 1 99 ? -2.820 0.563 7.770 1.00 95.69 99 VAL A C 1
ATOM 741 O O . VAL A 1 99 ? -2.675 -0.625 8.042 1.00 95.69 99 VAL A O 1
ATOM 744 N N . THR A 1 100 ? -3.289 1.453 8.633 1.00 97.56 100 THR A N 1
ATOM 745 C CA . THR A 1 100 ? -3.756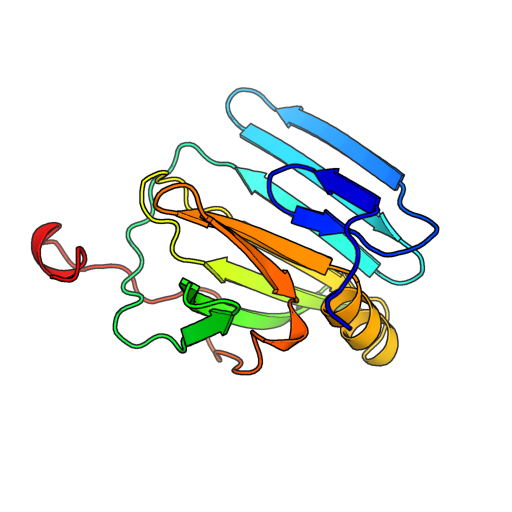 1.099 9.976 1.00 97.56 100 THR A CA 1
ATOM 746 C C . THR A 1 100 ? -5.278 1.168 10.004 1.00 97.56 100 THR A C 1
ATOM 748 O O . THR A 1 100 ? -5.863 2.172 9.603 1.00 97.56 100 THR A O 1
ATOM 751 N N . ALA A 1 101 ? -5.940 0.118 10.480 1.00 97.56 101 ALA A N 1
ATOM 752 C CA . ALA A 1 101 ? -7.395 0.011 10.506 1.00 97.56 101 ALA A CA 1
ATOM 753 C C . ALA A 1 101 ? -7.917 -0.413 11.882 1.00 97.56 101 ALA A C 1
ATOM 755 O O . ALA A 1 101 ? -7.357 -1.294 12.533 1.00 97.56 101 ALA A O 1
ATOM 756 N N . ASP A 1 102 ? -9.041 0.168 12.302 1.00 97.19 102 ASP A N 1
ATOM 757 C CA . ASP A 1 102 ? -9.630 -0.063 13.630 1.00 97.19 102 ASP A CA 1
ATOM 758 C C . ASP A 1 102 ? -10.257 -1.465 13.779 1.00 97.19 102 ASP A C 1
ATOM 760 O O . ASP A 1 102 ? -10.585 -1.903 14.880 1.00 97.19 102 ASP A O 1
ATOM 764 N N . SER A 1 103 ? -10.480 -2.174 12.669 1.00 97.00 103 SER A N 1
ATOM 765 C CA . SER A 1 103 ? -11.039 -3.528 12.646 1.00 97.00 103 SER A CA 1
ATOM 766 C C . SER A 1 103 ? -10.737 -4.234 11.325 1.00 97.00 103 SER A C 1
ATOM 768 O O . SER A 1 103 ? -10.376 -3.596 10.336 1.00 97.00 103 SER A O 1
ATOM 770 N N . ALA A 1 104 ? -10.972 -5.548 11.269 1.00 95.88 104 ALA A N 1
ATOM 771 C CA . ALA A 1 104 ? -10.850 -6.318 10.028 1.00 95.88 104 ALA A CA 1
ATOM 772 C C . ALA A 1 104 ? -11.778 -5.792 8.917 1.00 95.88 104 ALA A C 1
ATOM 774 O O . ALA A 1 104 ? -11.358 -5.663 7.775 1.00 95.88 104 ALA A O 1
ATOM 775 N N . ALA A 1 105 ? -13.010 -5.395 9.256 1.00 96.88 105 ALA A N 1
ATOM 776 C CA . ALA A 1 105 ? -13.947 -4.825 8.287 1.00 96.88 105 ALA A CA 1
ATOM 777 C C . ALA A 1 105 ? -13.489 -3.453 7.753 1.00 96.88 105 ALA A C 1
ATOM 779 O O . ALA A 1 105 ? -13.727 -3.121 6.588 1.00 96.88 105 ALA A O 1
ATOM 780 N N . ALA A 1 106 ? -12.825 -2.655 8.596 1.00 96.50 106 ALA A N 1
ATOM 781 C CA . ALA A 1 106 ? -12.239 -1.387 8.177 1.00 96.50 106 ALA A CA 1
ATOM 782 C C . ALA A 1 106 ? -11.011 -1.602 7.282 1.00 96.50 106 ALA A C 1
ATOM 784 O O . ALA A 1 106 ? -10.873 -0.899 6.285 1.00 96.50 106 ALA A O 1
ATOM 785 N N . LEU A 1 107 ? -10.184 -2.617 7.565 1.00 96.62 107 LEU A N 1
ATOM 786 C CA . LEU A 1 107 ? -9.085 -3.010 6.682 1.00 96.62 107 LEU A CA 1
ATOM 787 C C . LEU A 1 107 ? -9.610 -3.471 5.319 1.00 96.62 107 LEU A C 1
ATOM 789 O O . LEU A 1 107 ? -9.140 -2.989 4.294 1.00 96.62 107 LEU A O 1
ATOM 793 N N . ASP A 1 108 ? -10.628 -4.332 5.293 1.00 95.62 108 ASP A N 1
ATOM 794 C CA . ASP A 1 108 ? -11.248 -4.784 4.042 1.00 95.62 108 ASP A CA 1
ATOM 795 C C . ASP A 1 108 ? -11.805 -3.607 3.225 1.00 95.62 108 ASP A C 1
ATOM 797 O O . ASP A 1 108 ? -11.820 -3.633 1.995 1.00 95.62 108 ASP A O 1
ATOM 801 N N . THR A 1 109 ? -12.300 -2.574 3.909 1.00 95.25 109 THR A N 1
ATOM 802 C CA . THR A 1 109 ? -12.783 -1.344 3.272 1.00 95.25 109 THR A CA 1
ATOM 803 C C . THR A 1 109 ? -11.624 -0.534 2.710 1.00 95.25 109 THR A C 1
ATOM 805 O O . THR A 1 109 ? -11.659 -0.197 1.529 1.00 95.25 109 THR A O 1
ATOM 808 N N . ALA A 1 110 ? -10.566 -0.322 3.494 1.00 95.44 110 ALA A N 1
ATOM 809 C CA . ALA A 1 110 ? -9.347 0.328 3.031 1.00 95.44 110 ALA A CA 1
ATOM 810 C C . ALA A 1 110 ? -8.771 -0.374 1.791 1.00 95.44 110 ALA A C 1
ATOM 812 O O . ALA A 1 110 ? -8.462 0.275 0.797 1.00 95.44 110 ALA A O 1
ATOM 813 N N . GLU A 1 111 ? -8.702 -1.708 1.794 1.00 95.25 111 GLU A N 1
ATOM 814 C CA . GLU A 1 111 ? -8.141 -2.475 0.679 1.00 95.25 111 GLU A CA 1
ATOM 815 C C . GLU A 1 111 ? -8.965 -2.371 -0.617 1.00 95.25 111 GLU A C 1
ATOM 817 O O . GLU A 1 111 ? -8.425 -2.512 -1.720 1.00 95.25 111 GLU A O 1
ATOM 822 N N . ARG A 1 112 ? -10.276 -2.125 -0.500 1.00 94.06 112 ARG A N 1
ATOM 823 C CA . ARG A 1 112 ? -11.169 -1.871 -1.642 1.00 94.06 112 ARG A CA 1
ATOM 824 C C . ARG A 1 112 ? -11.100 -0.431 -2.134 1.00 94.06 112 ARG A C 1
ATOM 826 O O . ARG A 1 112 ? -11.236 -0.208 -3.334 1.00 94.06 112 ARG A O 1
ATOM 833 N N . GLU A 1 113 ? -10.950 0.521 -1.219 1.00 94.31 113 GLU A N 1
ATOM 834 C CA . GLU A 1 113 ? -11.024 1.954 -1.516 1.00 94.31 113 GLU A CA 1
ATOM 835 C C . GLU A 1 113 ? -9.683 2.572 -1.913 1.00 94.31 113 GLU A C 1
ATOM 837 O O . GLU A 1 113 ? -9.656 3.670 -2.474 1.00 94.31 113 GLU A O 1
ATOM 842 N N . VAL A 1 114 ? -8.580 1.881 -1.629 1.00 93.94 114 VAL A N 1
ATOM 843 C CA . VAL A 1 114 ? -7.223 2.341 -1.915 1.00 93.94 114 VAL A CA 1
ATOM 844 C C . VAL A 1 114 ? -6.622 1.491 -3.029 1.00 93.94 114 VAL A C 1
ATOM 846 O O . VAL A 1 114 ? -6.602 0.259 -2.969 1.00 93.94 114 VAL A O 1
ATOM 849 N N . ALA A 1 115 ? -6.109 2.160 -4.057 1.00 93.62 115 ALA A N 1
ATOM 850 C CA . ALA A 1 115 ? -5.424 1.534 -5.177 1.00 93.62 115 ALA A CA 1
ATOM 851 C C . ALA A 1 115 ? -4.087 2.211 -5.461 1.00 93.62 115 ALA A C 1
ATOM 853 O O . ALA A 1 115 ? -3.971 3.431 -5.404 1.00 93.62 115 ALA A O 1
ATOM 854 N N . LEU A 1 116 ? -3.077 1.431 -5.826 1.00 91.06 116 LEU A N 1
ATOM 855 C CA . LEU A 1 116 ? -1.821 1.965 -6.331 1.00 91.06 116 LEU A CA 1
ATOM 856 C C . LEU A 1 116 ? -1.983 2.331 -7.807 1.00 91.06 116 LEU A C 1
ATOM 858 O O . LEU A 1 116 ? -2.361 1.486 -8.621 1.00 91.06 116 LEU A O 1
ATOM 862 N N . ARG A 1 117 ? -1.658 3.569 -8.173 1.00 89.56 117 ARG A N 1
ATOM 863 C CA . ARG A 1 117 ? -1.535 3.966 -9.574 1.00 89.56 117 ARG A CA 1
ATOM 864 C C . ARG A 1 117 ? -0.147 3.605 -10.084 1.00 89.56 117 ARG A C 1
ATOM 866 O O . ARG A 1 117 ? 0.854 4.092 -9.567 1.00 89.56 117 ARG A O 1
ATOM 873 N N . VAL A 1 118 ? -0.102 2.805 -11.142 1.00 86.62 118 VAL A N 1
ATOM 874 C CA . VAL A 1 118 ? 1.136 2.434 -11.829 1.00 86.62 118 VAL A CA 1
ATOM 875 C C . VAL A 1 118 ? 1.067 2.920 -13.266 1.00 86.62 118 VAL A C 1
ATOM 877 O O . VAL A 1 118 ? 0.173 2.528 -14.013 1.00 86.62 118 VAL A O 1
ATOM 880 N N . ASP A 1 119 ? 2.030 3.753 -13.649 1.00 84.44 119 ASP A N 1
ATOM 881 C CA . ASP A 1 119 ? 2.213 4.226 -15.017 1.00 84.44 119 ASP A CA 1
ATOM 882 C C . ASP A 1 119 ? 3.432 3.507 -15.639 1.00 84.44 119 ASP A C 1
ATOM 884 O O . ASP A 1 119 ? 4.542 3.578 -15.109 1.00 84.44 119 ASP A O 1
ATOM 888 N N . ARG A 1 120 ? 3.238 2.787 -16.751 1.00 80.88 120 ARG A N 1
ATOM 889 C CA . ARG A 1 120 ? 4.293 2.059 -17.480 1.00 80.88 120 ARG A CA 1
ATOM 890 C C . ARG A 1 120 ? 4.039 2.108 -18.984 1.00 80.88 120 ARG A C 1
ATOM 892 O O . ARG A 1 120 ? 2.943 1.792 -19.436 1.00 80.88 120 ARG A O 1
ATOM 899 N N . ASP A 1 121 ? 5.056 2.483 -19.760 1.00 82.00 121 ASP A N 1
ATOM 900 C CA . ASP A 1 121 ? 5.020 2.501 -21.233 1.00 82.00 121 ASP A CA 1
ATOM 901 C C . ASP A 1 121 ? 3.807 3.266 -21.810 1.00 82.00 121 ASP A C 1
ATOM 903 O O . ASP A 1 121 ? 3.157 2.833 -22.761 1.00 82.00 121 ASP A O 1
ATOM 907 N N . GLY A 1 122 ? 3.458 4.401 -21.188 1.00 80.31 122 GLY A N 1
ATOM 908 C CA . GLY A 1 122 ? 2.311 5.231 -21.580 1.00 80.31 122 GLY A CA 1
ATOM 909 C C . GLY A 1 122 ? 0.937 4.656 -21.212 1.00 80.31 122 GLY A C 1
ATOM 910 O O . GLY A 1 122 ? -0.082 5.235 -21.586 1.00 80.31 122 GLY A O 1
ATOM 911 N N . LYS A 1 123 ? 0.891 3.538 -20.478 1.00 82.56 123 LYS A N 1
ATOM 912 C CA . LYS A 1 123 ? -0.327 2.958 -19.900 1.00 82.56 123 LYS A CA 1
ATOM 913 C C . LYS A 1 123 ? -0.385 3.242 -18.406 1.00 82.56 123 LYS A C 1
ATOM 915 O O . LYS A 1 123 ? 0.647 3.248 -17.744 1.00 82.56 123 LYS A O 1
ATOM 920 N N . ALA A 1 124 ? -1.594 3.417 -17.886 1.00 85.12 124 ALA A N 1
ATOM 921 C CA . ALA A 1 124 ? -1.857 3.556 -16.462 1.00 85.12 124 ALA A CA 1
ATOM 922 C C . ALA A 1 124 ? -2.781 2.425 -16.003 1.00 85.12 124 ALA A C 1
ATOM 924 O O . ALA A 1 124 ? -3.775 2.142 -16.673 1.00 85.12 124 ALA A O 1
ATOM 925 N N . ALA A 1 125 ? -2.474 1.814 -14.863 1.00 89.00 125 ALA A N 1
ATOM 926 C CA . ALA A 1 125 ? -3.353 0.880 -14.171 1.00 89.00 125 ALA A CA 1
ATOM 927 C C . ALA A 1 125 ? -3.558 1.334 -12.724 1.00 89.00 125 ALA A C 1
ATOM 929 O O . ALA A 1 125 ? -2.665 1.915 -12.105 1.00 89.00 125 ALA A O 1
ATOM 930 N N . LEU A 1 126 ? -4.742 1.052 -12.187 1.00 91.31 126 LEU A N 1
ATOM 931 C CA . LEU A 1 126 ? -5.049 1.204 -10.768 1.00 91.31 126 LEU A CA 1
ATOM 932 C C . LEU A 1 126 ? -5.115 -0.188 -10.167 1.00 91.31 126 LEU A C 1
ATOM 934 O O . LEU A 1 126 ? -6.055 -0.912 -10.467 1.00 91.31 126 LEU A O 1
ATOM 938 N N . LEU A 1 127 ? -4.137 -0.557 -9.348 1.00 92.06 127 LEU A N 1
ATOM 939 C CA . LEU A 1 127 ? -4.098 -1.842 -8.664 1.00 92.06 127 LEU A CA 1
ATOM 940 C C . LEU A 1 127 ? -4.699 -1.677 -7.261 1.00 92.06 127 LEU A C 1
ATOM 942 O O . LEU A 1 127 ? -4.006 -1.168 -6.376 1.00 92.06 127 LEU A O 1
ATOM 946 N N . PRO A 1 128 ? -5.975 -2.050 -7.033 1.00 94.06 128 PRO A N 1
ATOM 947 C CA . PRO A 1 128 ? -6.572 -1.980 -5.708 1.00 94.06 128 PRO A CA 1
ATOM 948 C C . PRO A 1 128 ? -5.831 -2.903 -4.748 1.00 94.06 128 PRO A C 1
ATOM 950 O O . PRO A 1 128 ? -5.330 -3.959 -5.140 1.00 94.06 128 PRO A O 1
ATOM 953 N N . PHE A 1 129 ? -5.786 -2.521 -3.476 1.00 95.19 129 PHE A N 1
ATOM 954 C CA . PHE A 1 129 ? -5.022 -3.254 -2.467 1.00 95.19 129 PHE A CA 1
ATOM 955 C C . PHE A 1 129 ? -5.576 -4.662 -2.214 1.00 95.19 129 PHE A C 1
ATOM 957 O O . PHE A 1 129 ? -4.831 -5.550 -1.805 1.00 95.19 129 PHE A O 1
ATOM 964 N N . THR A 1 130 ? -6.838 -4.904 -2.574 1.00 95.88 130 THR A N 1
ATOM 965 C CA . THR A 1 130 ? -7.424 -6.253 -2.674 1.00 95.88 130 THR A CA 1
ATOM 966 C C . THR A 1 130 ? -6.662 -7.216 -3.596 1.00 95.88 130 THR A C 1
ATOM 968 O O . THR A 1 130 ? -6.766 -8.426 -3.405 1.00 95.88 130 THR A O 1
ATOM 971 N N . LEU A 1 131 ? -5.880 -6.732 -4.573 1.00 95.00 131 LEU A N 1
ATOM 972 C CA . LEU A 1 131 ? -5.012 -7.590 -5.394 1.00 95.00 131 LEU A CA 1
ATOM 973 C C . LEU A 1 131 ? -3.749 -8.047 -4.648 1.00 95.00 131 LEU A C 1
ATOM 975 O O . LEU A 1 131 ? -3.112 -9.016 -5.060 1.00 95.00 131 LEU A O 1
ATOM 979 N N . PHE A 1 132 ? -3.386 -7.381 -3.550 1.00 94.56 132 PHE A N 1
ATOM 980 C CA . PHE A 1 132 ? -2.269 -7.758 -2.687 1.00 94.56 132 PHE A CA 1
ATOM 981 C C . PHE A 1 132 ? -2.730 -8.785 -1.643 1.00 94.56 132 PHE A C 1
ATOM 983 O O . PHE A 1 132 ? -2.762 -8.522 -0.439 1.00 94.56 132 PHE A O 1
ATOM 990 N N . SER A 1 133 ? -3.178 -9.950 -2.108 1.00 94.44 133 SER A N 1
ATOM 991 C CA . SER A 1 133 ? -3.845 -10.952 -1.268 1.00 94.44 133 SER A CA 1
ATOM 992 C C . SER A 1 133 ? -2.898 -11.766 -0.381 1.00 94.44 133 SER A C 1
ATOM 994 O O . SER A 1 133 ? -3.309 -12.241 0.677 1.00 94.44 133 SER A O 1
ATOM 996 N N . GLU A 1 134 ? -1.647 -11.958 -0.796 1.00 95.06 134 GLU A N 1
ATOM 997 C CA . GLU A 1 134 ? -0.681 -12.782 -0.066 1.00 95.06 134 GLU A CA 1
ATOM 998 C C . GLU A 1 134 ? 0.000 -11.985 1.051 1.00 95.06 134 GLU A C 1
ATOM 1000 O O . GLU A 1 134 ? 0.489 -10.878 0.830 1.00 95.06 134 GLU A O 1
ATOM 1005 N N . ARG A 1 135 ? 0.036 -12.559 2.261 1.00 93.88 135 ARG A N 1
ATOM 1006 C CA . ARG A 1 135 ? 0.649 -11.951 3.450 1.00 93.88 135 ARG A CA 1
ATOM 1007 C C . ARG A 1 135 ? 1.970 -12.638 3.784 1.00 93.88 135 ARG A C 1
ATOM 1009 O O . ARG A 1 135 ? 2.021 -13.859 3.920 1.00 93.88 135 ARG A O 1
ATOM 1016 N N . ALA A 1 136 ? 3.015 -11.845 3.959 1.00 93.44 136 ALA A N 1
ATOM 1017 C CA . ALA A 1 136 ? 4.318 -12.269 4.433 1.00 93.44 136 ALA A CA 1
ATOM 1018 C C . ALA A 1 136 ? 4.361 -12.296 5.967 1.00 93.44 136 ALA A C 1
ATOM 1020 O O . ALA A 1 136 ? 3.769 -11.452 6.641 1.00 93.44 136 ALA A O 1
ATOM 1021 N N . GLY A 1 137 ? 5.094 -13.265 6.520 1.00 91.75 137 GLY A N 1
ATOM 1022 C CA . GLY A 1 137 ? 5.312 -13.370 7.966 1.00 91.75 137 GLY A CA 1
ATOM 1023 C C . GLY A 1 137 ? 6.383 -12.421 8.514 1.00 91.75 137 GLY A C 1
ATOM 1024 O O . GLY A 1 137 ? 6.408 -12.199 9.715 1.00 91.75 137 GLY A O 1
ATOM 1025 N N . ALA A 1 138 ? 7.249 -11.881 7.654 1.00 90.81 138 ALA A N 1
ATOM 1026 C CA . ALA A 1 138 ? 8.286 -10.918 8.020 1.00 90.81 138 ALA A CA 1
ATOM 1027 C C . ALA A 1 138 ? 7.848 -9.488 7.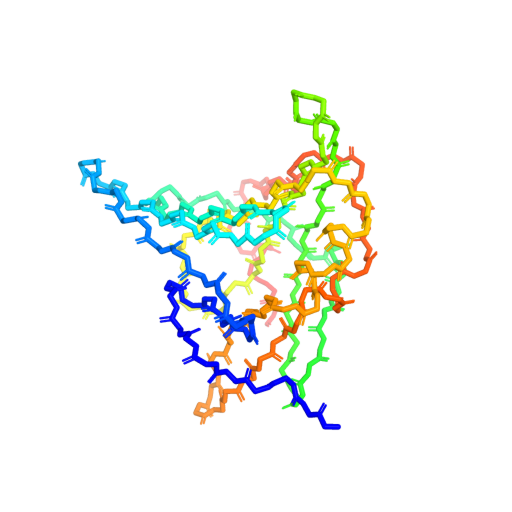677 1.00 90.81 138 ALA A C 1
ATOM 1029 O O . ALA A 1 138 ? 7.086 -9.298 6.731 1.00 90.81 138 ALA A O 1
ATOM 1030 N N . ASP A 1 139 ? 8.365 -8.503 8.411 1.00 85.88 139 ASP A N 1
ATOM 1031 C CA . ASP A 1 139 ? 7.999 -7.083 8.273 1.00 85.88 139 ASP A CA 1
ATOM 1032 C C . ASP A 1 139 ? 8.549 -6.443 6.988 1.00 85.88 139 ASP A C 1
ATOM 1034 O O . ASP A 1 139 ? 7.984 -5.482 6.455 1.00 85.88 139 ASP A O 1
ATOM 1038 N N . ALA A 1 140 ? 9.642 -6.995 6.459 1.00 84.56 140 ALA A N 1
ATOM 1039 C CA . ALA A 1 140 ? 10.301 -6.534 5.246 1.00 84.56 140 ALA A CA 1
ATOM 1040 C C . ALA A 1 140 ? 10.697 -7.715 4.338 1.00 84.56 140 ALA A C 1
ATOM 1042 O O . ALA A 1 140 ? 10.962 -8.816 4.839 1.00 84.56 140 ALA A O 1
ATOM 1043 N N . PRO A 1 141 ? 10.764 -7.497 3.010 1.00 83.25 141 PRO A N 1
ATOM 1044 C CA . PRO A 1 141 ? 11.420 -8.425 2.104 1.00 83.25 141 PRO A CA 1
ATOM 1045 C C . PRO A 1 141 ? 12.885 -8.641 2.512 1.00 83.25 141 PRO A C 1
ATOM 1047 O O . PRO A 1 141 ? 13.477 -7.793 3.174 1.00 83.25 141 PRO A O 1
ATOM 1050 N N . PRO A 1 142 ? 13.498 -9.760 2.102 1.00 81.69 142 PRO A N 1
ATOM 1051 C CA . PRO A 1 142 ? 14.938 -9.913 2.233 1.00 81.69 142 PRO A CA 1
ATOM 1052 C C . PRO A 1 142 ? 15.660 -8.921 1.318 1.00 81.69 142 PRO A C 1
ATOM 1054 O O . PRO A 1 142 ? 15.283 -8.771 0.156 1.00 81.69 142 PRO A O 1
ATOM 1057 N N . ASP A 1 143 ? 16.735 -8.317 1.812 1.00 80.81 143 ASP A N 1
ATOM 1058 C CA . ASP A 1 143 ? 17.612 -7.486 0.992 1.00 80.81 143 ASP A CA 1
ATOM 1059 C C . ASP A 1 143 ? 18.432 -8.322 -0.000 1.00 80.81 143 ASP A C 1
ATOM 1061 O O . ASP A 1 143 ? 18.747 -9.502 0.204 1.00 80.81 143 ASP A O 1
ATOM 1065 N N . CYS A 1 144 ? 18.824 -7.675 -1.088 1.00 73.50 144 CYS A N 1
ATOM 1066 C CA . CYS A 1 144 ? 19.790 -8.171 -2.046 1.00 73.50 144 CYS A CA 1
ATOM 1067 C C . CYS A 1 144 ? 21.188 -8.183 -1.427 1.00 73.50 144 CYS A C 1
ATOM 1069 O O . CYS A 1 144 ? 21.742 -7.139 -1.100 1.00 73.50 144 CYS A O 1
ATOM 1071 N N . THR A 1 145 ? 21.798 -9.360 -1.318 1.00 64.19 145 THR A N 1
ATOM 1072 C CA . THR A 1 145 ? 23.191 -9.482 -0.875 1.00 64.19 145 THR A CA 1
ATOM 1073 C C . THR A 1 145 ? 24.154 -9.097 -2.006 1.00 64.19 145 THR A C 1
ATOM 1075 O O . THR A 1 145 ? 24.155 -9.756 -3.046 1.00 64.19 145 THR A O 1
ATOM 1078 N N . ASP A 1 146 ? 24.943 -8.041 -1.784 1.00 53.44 146 ASP A N 1
ATOM 1079 C CA . ASP A 1 146 ? 26.189 -7.576 -2.436 1.00 53.44 146 ASP A CA 1
ATOM 1080 C C . ASP A 1 146 ? 26.321 -7.491 -3.974 1.00 53.44 146 ASP A C 1
ATOM 1082 O O . ASP A 1 146 ? 27.314 -6.949 -4.454 1.00 53.44 146 ASP A O 1
ATOM 1086 N N . ASP A 1 147 ? 25.339 -7.909 -4.774 1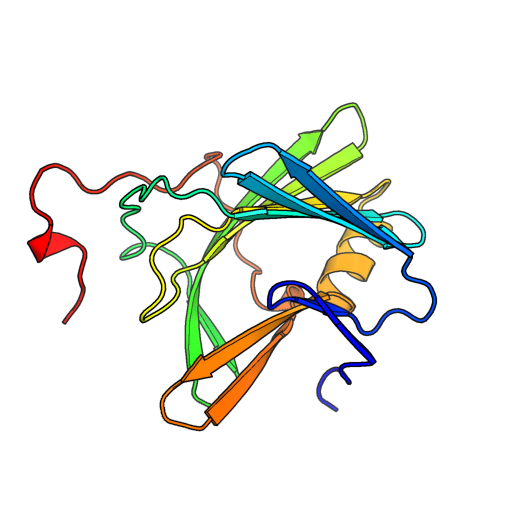.00 53.78 147 ASP A N 1
ATOM 1087 C CA . ASP A 1 147 ? 25.402 -7.792 -6.236 1.00 53.78 147 ASP A CA 1
ATOM 1088 C C . ASP A 1 147 ? 24.135 -7.147 -6.808 1.00 53.78 147 ASP A C 1
ATOM 1090 O O . ASP A 1 147 ? 23.129 -7.801 -7.097 1.00 53.78 147 ASP A O 1
ATOM 1094 N N . PHE A 1 148 ? 24.220 -5.835 -7.056 1.00 51.03 148 PHE A N 1
ATOM 1095 C CA . PHE A 1 148 ? 23.190 -5.017 -7.714 1.00 51.03 148 PHE A CA 1
ATOM 1096 C C . PHE A 1 148 ? 22.612 -5.681 -8.981 1.00 51.03 148 PHE A C 1
ATOM 1098 O O . PHE A 1 148 ? 21.421 -5.583 -9.279 1.00 51.03 148 PHE A O 1
ATOM 1105 N N . LYS A 1 149 ? 23.456 -6.419 -9.714 1.00 50.66 149 LYS A N 1
ATOM 1106 C CA . LYS A 1 149 ? 23.107 -7.110 -10.965 1.00 50.66 149 LYS A CA 1
ATOM 1107 C C . LYS A 1 149 ? 22.186 -8.319 -10.786 1.00 50.66 149 LYS A C 1
ATOM 1109 O O . LYS A 1 149 ? 21.573 -8.735 -11.761 1.00 50.66 149 LYS A O 1
ATOM 1114 N N . ALA A 1 150 ? 22.095 -8.901 -9.591 1.00 50.38 150 ALA A N 1
ATOM 1115 C CA . ALA A 1 150 ? 21.292 -10.102 -9.360 1.00 50.38 150 ALA A CA 1
ATOM 1116 C C . ALA A 1 150 ? 19.803 -9.792 -9.118 1.00 50.38 150 ALA A C 1
ATOM 1118 O O . ALA A 1 150 ? 18.953 -10.657 -9.346 1.00 50.38 150 ALA A O 1
ATOM 1119 N N . CYS A 1 151 ? 19.487 -8.579 -8.658 1.00 54.09 151 CYS A N 1
ATOM 1120 C CA . CYS A 1 151 ? 18.138 -8.184 -8.242 1.00 54.09 151 CYS A CA 1
ATOM 1121 C C . CYS A 1 151 ? 17.381 -7.310 -9.239 1.00 54.09 151 CYS A C 1
ATOM 1123 O O . CYS A 1 151 ? 16.150 -7.313 -9.239 1.00 54.09 151 CYS A O 1
ATOM 1125 N N . ALA A 1 152 ? 18.089 -6.625 -10.137 1.00 50.78 152 ALA A N 1
ATOM 1126 C CA . ALA A 1 152 ? 17.492 -6.182 -11.384 1.00 50.78 152 ALA A CA 1
ATOM 1127 C C . ALA A 1 152 ? 17.199 -7.449 -12.204 1.00 50.78 152 ALA A C 1
ATOM 1129 O O . ALA A 1 152 ? 18.103 -8.026 -12.800 1.00 50.78 152 ALA A O 1
ATOM 1130 N N . GLY A 1 153 ? 15.969 -7.967 -12.145 1.00 44.69 153 GLY A N 1
ATOM 1131 C CA . GLY A 1 153 ? 15.543 -9.052 -13.037 1.00 44.69 153 GLY A CA 1
ATOM 1132 C C . GLY A 1 153 ? 15.803 -8.710 -14.519 1.00 44.69 153 GLY A C 1
ATOM 1133 O O . GLY A 1 153 ? 16.101 -7.555 -14.823 1.00 44.69 153 GLY A O 1
ATOM 1134 N N . PRO A 1 154 ? 15.715 -9.698 -15.429 1.00 41.97 154 PRO A N 1
ATOM 1135 C CA . PRO A 1 154 ? 15.983 -9.500 -16.857 1.00 41.97 154 PRO A CA 1
ATOM 1136 C C . PRO A 1 154 ? 15.147 -8.383 -17.494 1.00 41.97 154 PRO A C 1
ATOM 1138 O O . PRO A 1 154 ? 13.993 -8.171 -17.048 1.00 41.97 154 PRO A O 1
#

Secondary structure (DSSP, 8-state):
-PPP-SEEETTEEE--S--EEEEEEETTEEEEEEEETTEEEEEEE-S----B-GGGS-EEEETTEEEEEEEEEEEETTEEEEEEEE--TT--S--EEEEEESSHHHHHHHHHHEEEEEEETTEEEEEEGGG----BSSSSPPBPPS-HHHHS--